Protein AF-A0AA39MR88-F1 (afdb_monomer)

Organism: Armillaria tabescens (NCBI:txid1929756)

Sequence (136 aa):
PFSALSRVRVQRLFIEDPGVIAPCWFSRRSIDTFHVLAQTLRIIVLIILAPIYIYIPHSVYVQISNFASSSWAFELTSTPDAVLTAAPGGGSGVYAPTGFTPQWLLMVEIVDGTIALVKQVRWSEEIRNKGYTALS

Foldseek 3Di:
DCVVVVPPPVVCLQAPDAPAFQPFPDQRGNPRPCRNVRSVVVVVVCVVCVVVVVPDPVVNVVVVCCVVVDDDDPPDPVFDQWDFLDDPDDDDTDTDGPDDQHQKAWDFDADPNRTPDIDIDGDDPVVVVVPTGRDD

Radius of gyration: 26.24 Å; Cα contacts (8 Å, |Δi|>4): 121; chains: 1; bounding box: 56×55×49 Å

Solvent-accessible surface area (backbone atoms only — not comparable to full-atom values): 8631 Å² total; per-residue (Å²): 146,63,76,79,65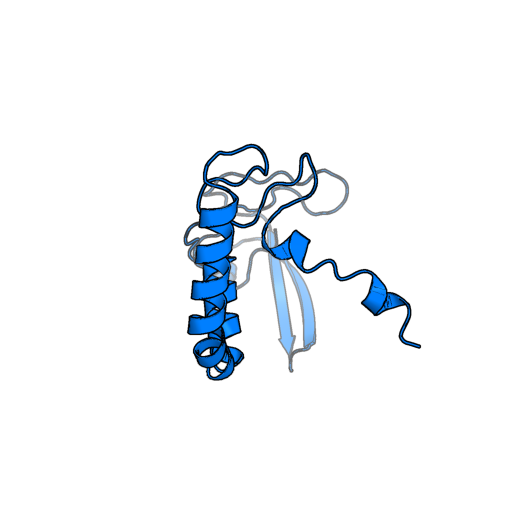,77,72,71,57,72,63,56,70,49,45,56,62,92,92,42,75,48,100,39,97,48,46,36,39,64,85,36,94,50,18,51,58,33,32,49,52,50,51,52,51,49,62,68,46,46,66,58,56,72,72,54,55,66,72,59,50,51,54,52,48,50,62,74,66,52,72,78,75,93,74,57,90,89,58,78,70,64,42,49,74,54,79,94,79,86,68,85,78,48,70,44,73,74,88,74,78,59,72,52,29,36,46,72,42,71,54,95,91,37,82,75,42,81,45,82,39,72,56,44,72,74,51,53,74,71,66,55,56,67,64,94

Nearest PDB structures (foldseek):
  6k2z-assembly1_B  TM=3.924E-01  e=5.227E+00  Homo sapiens
  6k2y-assembly1_B  TM=3.994E-01  e=4.901E+00  Homo sapiens

pLDDT: mean 71.07, std 16.48, range [38.72, 94.31]

Secondary structure (DSSP, 8-state):
--TTGGG--GGGGT-PPTTPBPS-SS--BTTSTTHHHHHHHHHHHHHHHHHHHHTS-HHHHHHHHHHHH--S----TT--S-EESS-SSSS---EEPTT---SEEEEEEEETTEEEEEEEEE--HHHHTTTPPPP-

Mean predicted aligned error: 19.0 Å

Structure (mmCIF, N/CA/C/O backbone):
data_AF-A0AA39MR88-F1
#
_entry.id   AF-A0AA39MR88-F1
#
loop_
_atom_site.group_PDB
_atom_site.id
_atom_site.type_symbol
_atom_site.label_atom_id
_atom_site.label_alt_id
_atom_site.label_comp_id
_atom_site.label_asym_id
_atom_site.label_entity_id
_atom_site.label_seq_id
_atom_site.pdbx_PDB_ins_code
_atom_site.Cartn_x
_atom_site.Cartn_y
_atom_site.Cartn_z
_atom_site.occupancy
_atom_site.B_iso_or_equiv
_atom_site.auth_seq_id
_atom_site.auth_comp_id
_atom_site.auth_asym_id
_atom_site.auth_atom_id
_atom_site.pdbx_PDB_model_num
ATOM 1 N N . PRO A 1 1 ? -3.457 -29.821 -12.786 1.00 45.03 1 PRO A N 1
ATOM 2 C CA . PRO A 1 1 ? -3.777 -28.408 -12.469 1.00 45.03 1 PRO A CA 1
ATOM 3 C C . PRO A 1 1 ? -2.517 -27.581 -12.108 1.00 45.03 1 PRO A C 1
ATOM 5 O O . PRO A 1 1 ? -2.417 -27.045 -11.014 1.00 45.03 1 PRO A O 1
ATOM 8 N N . PHE A 1 2 ? -1.555 -27.474 -13.038 1.00 49.97 2 PHE A N 1
ATOM 9 C CA . PHE A 1 2 ? -0.299 -26.714 -12.854 1.00 49.97 2 PHE A CA 1
ATOM 10 C C . PHE A 1 2 ? -0.037 -25.681 -13.969 1.00 49.97 2 PHE A C 1
ATOM 12 O O . PHE A 1 2 ? 0.989 -25.008 -13.980 1.00 49.97 2 PHE A O 1
ATOM 19 N N . SER A 1 3 ? -0.969 -25.503 -14.907 1.00 49.00 3 SER A N 1
ATOM 20 C CA . SER A 1 3 ? -0.797 -24.626 -16.074 1.00 49.00 3 SER A CA 1
ATOM 21 C C . SER A 1 3 ? -0.774 -23.129 -15.735 1.00 49.00 3 SER A C 1
ATOM 23 O O . SER A 1 3 ? -0.154 -22.358 -16.468 1.00 49.00 3 SER A O 1
ATOM 25 N N . ALA A 1 4 ? -1.361 -22.711 -14.608 1.00 49.66 4 ALA A N 1
ATOM 26 C CA . ALA A 1 4 ? -1.365 -21.312 -14.168 1.00 49.66 4 ALA A CA 1
ATOM 27 C C . ALA A 1 4 ? 0.004 -20.821 -13.649 1.00 49.66 4 ALA A C 1
ATOM 29 O O . ALA A 1 4 ? 0.316 -19.640 -13.776 1.00 49.66 4 ALA A O 1
ATOM 30 N N . LEU A 1 5 ? 0.853 -21.716 -13.128 1.00 51.62 5 LEU A N 1
ATOM 31 C CA . LEU A 1 5 ? 2.171 -21.356 -12.582 1.00 51.62 5 LEU A CA 1
ATOM 32 C C . LEU A 1 5 ? 3.266 -21.244 -13.657 1.00 51.62 5 LEU A C 1
ATOM 34 O O . LEU A 1 5 ? 4.299 -20.626 -13.417 1.00 51.62 5 LEU A O 1
ATOM 38 N N . SER A 1 6 ? 3.026 -21.760 -14.869 1.00 51.59 6 SER A N 1
ATOM 39 C CA . SER A 1 6 ? 3.979 -21.684 -15.995 1.00 51.59 6 SER A CA 1
ATOM 40 C C . SER A 1 6 ? 4.268 -20.255 -16.480 1.00 51.59 6 SER A C 1
ATOM 42 O O . SER A 1 6 ? 5.191 -20.031 -17.260 1.00 51.59 6 SER A O 1
ATOM 44 N N . ARG A 1 7 ? 3.484 -19.271 -16.020 1.00 56.22 7 ARG A N 1
ATOM 45 C CA . ARG A 1 7 ? 3.576 -17.867 -16.436 1.00 56.22 7 ARG A CA 1
ATOM 46 C C . ARG A 1 7 ? 4.260 -16.964 -15.402 1.00 56.22 7 ARG A C 1
ATOM 48 O O . ARG A 1 7 ? 4.268 -15.746 -15.572 1.00 56.22 7 ARG A O 1
ATOM 55 N N . VAL A 1 8 ? 4.860 -17.535 -14.355 1.00 58.62 8 VAL A N 1
ATOM 56 C CA . VAL A 1 8 ? 5.681 -16.776 -13.402 1.00 58.62 8 VAL A CA 1
ATOM 57 C C . VAL A 1 8 ? 7.059 -16.546 -14.022 1.00 58.62 8 VAL A C 1
ATOM 59 O O . VAL A 1 8 ? 7.993 -17.325 -13.852 1.00 58.62 8 VAL A O 1
ATOM 62 N N . ARG A 1 9 ? 7.190 -15.468 -14.800 1.00 73.00 9 ARG A N 1
ATOM 63 C CA . ARG A 1 9 ? 8.496 -15.010 -15.282 1.00 73.00 9 ARG A CA 1
ATOM 64 C C . ARG A 1 9 ? 9.221 -14.345 -14.121 1.00 73.00 9 ARG A C 1
ATOM 66 O O . ARG A 1 9 ? 8.914 -13.203 -13.802 1.00 73.00 9 ARG A O 1
ATOM 73 N N . VAL A 1 10 ? 10.201 -15.032 -13.530 1.00 76.56 10 VAL A N 1
ATOM 74 C CA . VAL A 1 10 ? 11.067 -14.490 -12.459 1.00 76.56 10 VAL A CA 1
ATOM 75 C C . VAL A 1 10 ? 11.687 -13.146 -12.861 1.00 76.56 10 VAL A C 1
ATOM 77 O O . VAL A 1 10 ? 11.879 -12.273 -12.027 1.00 76.56 10 VAL A O 1
ATOM 80 N N . GLN A 1 11 ? 11.893 -12.921 -14.160 1.00 79.94 11 GLN A N 1
ATOM 81 C CA . GLN A 1 11 ? 12.318 -11.638 -14.720 1.00 79.94 11 GLN A CA 1
ATOM 82 C C . GLN A 1 11 ? 11.447 -10.444 -14.281 1.00 79.94 11 GLN A C 1
ATOM 84 O O . GLN A 1 11 ? 11.977 -9.352 -14.092 1.00 79.94 11 GLN A O 1
ATOM 89 N N . ARG A 1 12 ? 10.141 -10.647 -14.054 1.00 81.12 12 ARG A N 1
ATOM 90 C CA . ARG A 1 12 ? 9.212 -9.597 -13.603 1.00 81.12 12 ARG A CA 1
ATOM 91 C C . ARG A 1 12 ? 9.468 -9.104 -12.182 1.00 81.12 12 ARG A C 1
ATOM 93 O O . ARG A 1 12 ? 8.966 -8.054 -11.818 1.00 81.12 12 ARG A O 1
ATOM 100 N N . LEU A 1 13 ? 10.261 -9.823 -11.384 1.00 81.88 13 LEU A N 1
ATOM 101 C CA . LEU A 1 13 ? 10.719 -9.312 -10.088 1.00 81.88 13 LEU A CA 1
ATOM 102 C C . LEU A 1 13 ? 11.689 -8.134 -10.244 1.00 81.88 13 LEU A C 1
ATOM 104 O O . LEU A 1 13 ? 11.770 -7.293 -9.355 1.00 81.88 13 LEU A O 1
ATOM 108 N N . PHE A 1 14 ? 12.421 -8.079 -11.358 1.00 85.75 14 PHE A N 1
ATOM 109 C CA . PHE A 1 14 ? 13.483 -7.097 -11.579 1.00 85.75 14 PHE A CA 1
ATOM 110 C C . PHE A 1 14 ? 13.148 -6.072 -12.662 1.00 85.75 14 PHE A C 1
ATOM 112 O O . PHE A 1 14 ? 13.715 -4.982 -12.655 1.00 85.75 14 PHE A O 1
ATOM 119 N N . ILE A 1 15 ? 12.272 -6.427 -13.605 1.00 85.44 15 ILE A N 1
ATOM 120 C CA . ILE A 1 15 ? 11.932 -5.599 -14.761 1.00 85.44 15 ILE A CA 1
ATOM 121 C C . ILE A 1 15 ? 10.417 -5.592 -14.932 1.00 85.44 15 ILE A C 1
ATOM 123 O O . ILE A 1 15 ? 9.815 -6.624 -15.236 1.00 85.44 15 ILE A O 1
ATOM 127 N N . GLU A 1 16 ? 9.821 -4.417 -14.763 1.00 84.88 16 GLU A N 1
ATOM 128 C CA . GLU A 1 16 ? 8.395 -4.210 -15.005 1.00 84.88 16 GLU A CA 1
ATOM 129 C C . GLU A 1 16 ? 8.070 -4.136 -16.505 1.00 84.88 16 GLU A C 1
ATOM 131 O O . GLU A 1 16 ? 8.908 -3.749 -17.329 1.00 84.88 16 GLU A O 1
ATOM 136 N N . ASP A 1 17 ? 6.824 -4.464 -16.863 1.00 84.75 17 ASP A N 1
ATOM 137 C CA . ASP A 1 17 ? 6.330 -4.269 -18.228 1.00 84.75 17 ASP A CA 1
ATOM 138 C C . ASP A 1 17 ? 6.365 -2.759 -18.603 1.00 84.75 17 ASP A C 1
ATOM 140 O O . ASP A 1 17 ? 6.251 -1.886 -17.732 1.00 84.75 17 ASP A O 1
ATOM 144 N N . PRO A 1 18 ? 6.521 -2.400 -19.891 1.00 80.50 18 PRO A N 1
ATOM 145 C CA . PRO A 1 18 ? 6.580 -1.001 -20.317 1.00 80.50 18 PRO A CA 1
ATOM 146 C C . PRO A 1 18 ? 5.351 -0.195 -19.867 1.00 80.50 18 PRO A C 1
ATOM 148 O O . PRO A 1 18 ? 4.214 -0.590 -20.116 1.00 80.50 18 PRO A O 1
ATOM 151 N N . GLY A 1 19 ? 5.580 0.952 -19.222 1.00 80.31 19 GLY A N 1
ATOM 152 C CA . GLY A 1 19 ? 4.518 1.833 -18.716 1.00 80.31 19 GLY A CA 1
ATOM 153 C C . GLY A 1 19 ? 4.017 1.506 -17.304 1.00 80.31 19 GLY A C 1
ATOM 154 O O . GLY A 1 19 ? 3.263 2.296 -16.738 1.00 80.31 19 GLY A O 1
ATOM 155 N N . VAL A 1 20 ? 4.465 0.401 -16.701 1.00 82.44 20 VAL A N 1
ATOM 156 C CA . VAL A 1 20 ? 4.152 0.054 -15.309 1.00 82.44 20 VAL A CA 1
ATOM 157 C C . VAL A 1 20 ? 5.119 0.761 -14.354 1.00 82.44 20 VAL A C 1
ATOM 159 O O . VAL A 1 20 ? 6.323 0.849 -14.601 1.00 82.44 20 VAL A O 1
ATOM 162 N N . ILE A 1 21 ? 4.578 1.288 -13.253 1.00 84.88 21 ILE A N 1
ATOM 163 C CA . ILE A 1 21 ? 5.350 1.935 -12.187 1.00 84.88 21 ILE A CA 1
ATOM 164 C C . ILE A 1 21 ? 5.652 0.892 -11.110 1.00 84.88 21 ILE A C 1
ATOM 166 O O . ILE A 1 21 ? 4.735 0.359 -10.487 1.00 84.88 21 ILE A O 1
ATOM 170 N N . ALA A 1 22 ? 6.935 0.634 -10.862 1.00 82.69 22 ALA A N 1
ATOM 171 C CA . ALA A 1 22 ? 7.371 -0.285 -9.822 1.00 82.69 22 ALA A CA 1
ATOM 172 C C . ALA A 1 22 ? 7.087 0.255 -8.408 1.00 82.69 22 ALA A C 1
ATOM 174 O O . ALA A 1 22 ? 7.256 1.457 -8.161 1.00 82.69 22 ALA A O 1
ATOM 175 N N . PRO A 1 23 ? 6.810 -0.630 -7.431 1.00 83.56 23 PRO A N 1
ATOM 176 C CA . PRO A 1 23 ? 6.716 -0.295 -6.006 1.00 83.56 23 PRO A CA 1
ATOM 177 C C . PRO A 1 23 ? 8.089 -0.040 -5.343 1.00 83.56 23 PRO A C 1
ATOM 179 O O . PRO A 1 23 ? 8.334 -0.461 -4.214 1.00 83.56 23 PRO A O 1
ATOM 182 N N . CYS A 1 24 ? 9.018 0.611 -6.042 1.00 85.31 24 CYS A N 1
ATOM 183 C CA . CYS A 1 24 ? 10.349 0.931 -5.529 1.00 85.31 24 CYS A CA 1
ATOM 184 C C . CYS A 1 24 ? 10.385 2.295 -4.839 1.00 85.31 24 CYS A C 1
ATOM 186 O O . CYS A 1 24 ? 9.655 3.223 -5.201 1.00 85.31 24 CYS A O 1
ATOM 188 N N . TRP A 1 25 ? 11.315 2.462 -3.898 1.00 86.62 25 TRP A N 1
ATOM 189 C CA . TRP A 1 25 ? 11.562 3.765 -3.274 1.00 86.62 25 TRP A CA 1
ATOM 190 C C . TRP A 1 25 ? 12.053 4.809 -4.286 1.00 86.62 25 TRP A C 1
ATOM 192 O O . TRP A 1 25 ? 11.611 5.954 -4.235 1.00 86.62 25 TRP A O 1
ATOM 202 N N . PHE A 1 26 ? 12.882 4.400 -5.249 1.00 90.38 26 PHE A N 1
ATOM 203 C CA . PHE A 1 26 ? 13.431 5.242 -6.316 1.00 90.38 26 PHE A CA 1
ATOM 204 C C . PHE A 1 26 ? 13.495 4.474 -7.649 1.00 90.38 26 PHE A C 1
ATOM 206 O O . PHE A 1 26 ? 13.277 3.265 -7.668 1.00 90.38 26 PHE A O 1
ATOM 213 N N . SER A 1 27 ? 13.775 5.169 -8.761 1.00 88.50 27 SER A N 1
ATOM 214 C CA . SER A 1 27 ? 13.924 4.570 -10.104 1.00 88.50 27 SER A CA 1
ATOM 215 C C . SER A 1 27 ? 12.738 3.682 -10.518 1.00 88.50 27 SER A C 1
ATOM 217 O O . SER A 1 27 ? 12.892 2.508 -10.862 1.00 88.50 27 SER A O 1
ATOM 219 N N . ARG A 1 28 ? 11.518 4.221 -10.396 1.00 87.62 28 ARG A N 1
ATOM 220 C CA . ARG A 1 28 ? 10.272 3.441 -10.451 1.00 87.62 28 ARG A CA 1
ATOM 221 C C . ARG A 1 28 ? 9.869 3.001 -11.855 1.00 87.62 28 ARG A C 1
ATOM 223 O O . ARG A 1 28 ? 9.058 2.089 -11.970 1.00 87.62 28 ARG A O 1
ATOM 230 N N . ARG A 1 29 ? 10.370 3.628 -12.917 1.00 87.25 29 ARG A N 1
ATOM 231 C CA . ARG A 1 29 ? 10.028 3.236 -14.291 1.00 87.25 29 ARG A CA 1
ATOM 232 C C . ARG A 1 29 ? 11.076 2.270 -14.823 1.00 87.25 29 ARG A C 1
ATOM 234 O O . ARG A 1 29 ? 12.255 2.418 -14.522 1.00 87.25 29 ARG A O 1
ATOM 241 N N . SER A 1 30 ? 10.661 1.322 -15.661 1.00 84.31 30 SER A N 1
ATOM 242 C CA . SER A 1 30 ? 11.569 0.340 -16.276 1.00 84.31 30 SER A CA 1
ATOM 243 C C . SER A 1 30 ? 12.639 0.962 -17.182 1.00 84.31 30 SER A C 1
ATOM 245 O O . SER A 1 30 ? 13.671 0.345 -17.424 1.00 84.31 30 SER A O 1
ATOM 247 N N . ILE A 1 31 ? 12.410 2.193 -17.648 1.00 88.00 31 ILE A N 1
ATOM 248 C CA . ILE A 1 31 ? 13.360 2.987 -18.440 1.00 88.00 31 ILE A CA 1
ATOM 249 C C . ILE A 1 31 ? 14.420 3.710 -17.595 1.00 88.00 31 ILE A C 1
ATOM 251 O O . ILE A 1 31 ? 15.383 4.231 -18.152 1.00 88.00 31 ILE A O 1
ATOM 255 N N . ASP A 1 32 ? 14.245 3.786 -16.275 1.00 87.00 32 ASP A N 1
ATOM 256 C CA . ASP A 1 32 ? 15.152 4.531 -15.407 1.00 87.00 32 ASP A CA 1
ATOM 257 C C . ASP A 1 32 ? 16.459 3.740 -15.198 1.00 87.00 32 ASP A C 1
ATOM 259 O O . ASP A 1 32 ? 16.439 2.536 -14.932 1.00 87.00 32 ASP A O 1
ATOM 263 N N . THR A 1 33 ? 17.612 4.416 -15.246 1.00 91.44 33 THR A N 1
ATOM 264 C CA . THR A 1 33 ? 18.946 3.779 -15.233 1.00 91.44 33 THR A CA 1
ATOM 265 C C . THR A 1 33 ? 19.189 2.857 -14.033 1.00 91.44 33 THR A C 1
ATOM 267 O O . THR A 1 33 ? 19.869 1.841 -14.153 1.00 91.44 33 THR A O 1
ATOM 270 N N . PHE A 1 34 ? 18.627 3.184 -12.868 1.00 92.44 34 PHE A N 1
ATOM 271 C CA . PHE A 1 34 ? 18.841 2.437 -11.625 1.00 92.44 34 PHE A CA 1
ATOM 272 C C . PHE A 1 34 ? 17.689 1.483 -11.283 1.00 92.44 34 PHE A C 1
ATOM 274 O O . PHE A 1 34 ? 17.604 1.018 -10.147 1.00 92.44 34 PHE A O 1
ATOM 281 N N . HIS A 1 35 ? 16.802 1.171 -12.235 1.00 90.75 35 HIS A N 1
ATOM 282 C CA . HIS A 1 35 ? 15.569 0.430 -11.957 1.00 90.75 35 HIS A CA 1
ATOM 283 C C . HIS A 1 35 ? 15.847 -0.957 -11.374 1.00 90.75 35 HIS A C 1
ATOM 285 O O . HIS A 1 35 ? 15.318 -1.326 -10.324 1.00 90.75 35 HIS A O 1
ATOM 291 N N . VAL A 1 36 ? 16.756 -1.694 -12.015 1.00 90.00 36 VAL A N 1
ATOM 292 C CA . VAL A 1 36 ? 17.154 -3.041 -11.587 1.00 90.00 36 VAL A CA 1
ATOM 293 C C . VAL A 1 36 ? 17.811 -3.006 -10.206 1.00 90.00 36 VAL A C 1
ATOM 295 O O . VAL A 1 36 ? 17.543 -3.868 -9.369 1.00 90.00 36 VAL A O 1
ATOM 298 N N . LEU A 1 37 ? 18.631 -1.986 -9.931 1.00 92.19 37 LEU A N 1
ATOM 299 C CA . LEU A 1 37 ? 19.273 -1.810 -8.628 1.00 92.19 37 LEU A CA 1
ATOM 300 C C . LEU A 1 37 ? 18.233 -1.522 -7.536 1.00 92.19 37 LEU A C 1
ATOM 302 O O . LEU A 1 37 ? 18.276 -2.142 -6.474 1.00 92.19 37 LEU A O 1
ATOM 306 N N . ALA A 1 38 ? 17.260 -0.649 -7.807 1.00 91.69 38 ALA A N 1
ATOM 307 C CA . ALA A 1 38 ? 16.183 -0.331 -6.874 1.00 91.69 38 ALA A CA 1
ATOM 308 C C . ALA A 1 38 ? 15.320 -1.560 -6.539 1.00 91.69 38 ALA A C 1
ATOM 310 O O . ALA A 1 38 ? 15.035 -1.809 -5.366 1.00 91.69 38 ALA A O 1
ATOM 311 N N . GLN A 1 39 ? 14.957 -2.365 -7.544 1.00 91.94 39 GLN A N 1
ATOM 312 C CA . GLN A 1 39 ? 14.210 -3.610 -7.326 1.00 91.94 39 GLN A CA 1
ATOM 313 C C . GLN A 1 39 ? 15.033 -4.652 -6.566 1.00 91.94 39 GLN A C 1
ATOM 315 O O . GLN A 1 39 ? 14.515 -5.313 -5.668 1.00 91.94 39 GLN A O 1
ATOM 320 N N . THR A 1 40 ? 16.330 -4.762 -6.861 1.00 92.19 40 THR A N 1
ATOM 321 C CA . THR A 1 40 ? 17.229 -5.678 -6.146 1.00 92.19 40 THR A CA 1
ATOM 322 C C . THR A 1 40 ? 17.297 -5.324 -4.660 1.00 92.19 40 THR A C 1
ATOM 324 O O . THR A 1 40 ? 17.104 -6.195 -3.813 1.00 92.19 40 THR A O 1
ATOM 327 N N . LEU A 1 41 ? 17.487 -4.043 -4.326 1.00 94.19 41 LEU A N 1
ATOM 328 C CA . LEU A 1 41 ? 17.478 -3.578 -2.936 1.00 94.19 41 LEU A CA 1
ATOM 329 C C . LEU A 1 41 ? 16.138 -3.847 -2.251 1.00 94.19 41 LEU A C 1
ATOM 331 O O . LEU A 1 41 ? 16.115 -4.327 -1.120 1.00 94.19 41 LEU A O 1
ATOM 335 N N . ARG A 1 42 ? 15.019 -3.591 -2.938 1.00 92.69 42 ARG A N 1
ATOM 336 C CA . ARG A 1 42 ? 13.679 -3.882 -2.417 1.00 92.69 42 ARG A CA 1
ATOM 337 C C . ARG A 1 42 ? 13.521 -5.362 -2.069 1.00 92.69 42 ARG A C 1
ATOM 339 O O . ARG A 1 42 ? 13.047 -5.673 -0.981 1.00 92.69 42 ARG A O 1
ATOM 346 N N . ILE A 1 43 ? 13.929 -6.266 -2.960 1.00 91.81 43 ILE A N 1
ATOM 347 C CA . ILE A 1 43 ? 13.845 -7.715 -2.729 1.00 91.81 43 ILE A CA 1
ATOM 348 C C . ILE A 1 43 ? 14.710 -8.120 -1.532 1.00 91.81 43 ILE A C 1
ATOM 350 O O . ILE A 1 43 ? 14.231 -8.847 -0.667 1.00 91.81 43 ILE A O 1
ATOM 354 N N . ILE A 1 44 ? 15.944 -7.615 -1.439 1.00 94.31 44 ILE A N 1
ATOM 355 C CA . IL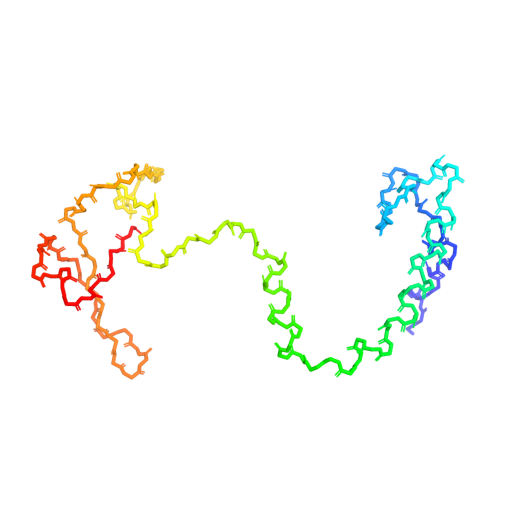E A 1 44 ? 16.841 -7.899 -0.310 1.00 94.31 44 ILE A CA 1
ATOM 356 C C . ILE A 1 44 ? 16.202 -7.465 1.013 1.00 94.31 44 ILE A C 1
ATOM 358 O O . ILE A 1 44 ? 16.141 -8.254 1.954 1.00 94.31 44 ILE A O 1
ATOM 362 N N . VAL A 1 45 ? 15.672 -6.241 1.079 1.00 93.31 45 VAL A N 1
ATOM 363 C CA . VAL A 1 45 ? 15.010 -5.732 2.287 1.00 93.31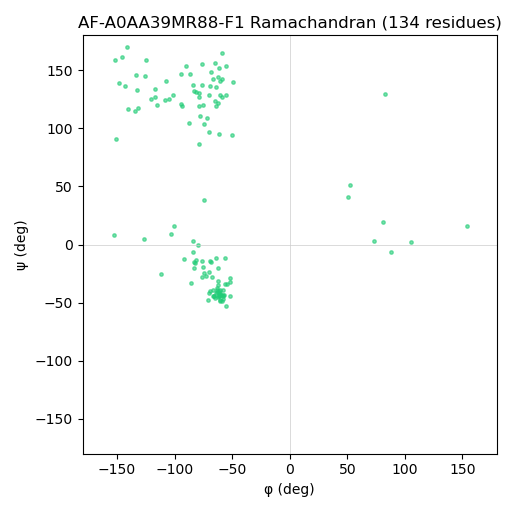 45 VAL A CA 1
ATOM 364 C C . VAL A 1 45 ? 13.790 -6.582 2.648 1.00 93.31 45 VAL A C 1
ATOM 366 O O . VAL A 1 45 ? 13.622 -6.929 3.813 1.00 93.31 45 VAL A O 1
ATOM 369 N N . LEU A 1 46 ? 12.966 -6.972 1.669 1.00 91.50 46 LEU A N 1
ATOM 370 C CA . LEU A 1 46 ? 11.809 -7.836 1.914 1.00 91.50 46 LEU A CA 1
ATOM 371 C C . LEU A 1 46 ? 12.217 -9.217 2.435 1.00 91.50 46 LEU A C 1
ATOM 373 O O . LEU A 1 46 ? 11.580 -9.711 3.356 1.00 91.50 46 LEU A O 1
ATOM 377 N N . ILE A 1 47 ? 13.280 -9.823 1.901 1.00 93.31 47 ILE A N 1
ATOM 378 C CA . ILE A 1 47 ? 13.781 -11.122 2.374 1.00 93.31 47 ILE A CA 1
ATOM 379 C C . ILE A 1 47 ? 14.281 -11.020 3.818 1.00 93.31 47 ILE A C 1
ATOM 381 O O . ILE A 1 47 ? 13.995 -11.903 4.622 1.00 93.31 47 ILE A O 1
ATOM 385 N N . ILE A 1 48 ? 14.993 -9.944 4.165 1.00 93.69 48 ILE A N 1
ATOM 386 C CA . ILE A 1 48 ? 15.513 -9.730 5.523 1.00 93.69 48 ILE A CA 1
ATOM 387 C C . ILE A 1 48 ? 14.378 -9.453 6.519 1.00 93.69 48 ILE A C 1
ATOM 389 O O . ILE A 1 48 ? 14.409 -9.951 7.642 1.00 93.69 48 ILE A O 1
ATOM 393 N N . LEU A 1 49 ? 13.369 -8.672 6.122 1.00 90.88 49 LEU A N 1
ATOM 394 C CA . LEU A 1 49 ? 12.251 -8.301 6.995 1.00 90.88 49 LEU A CA 1
ATOM 395 C C . LEU A 1 49 ? 11.140 -9.358 7.052 1.00 90.88 49 LEU A C 1
ATOM 397 O O . LEU A 1 49 ? 10.365 -9.358 8.006 1.00 90.88 49 LEU A O 1
ATOM 401 N N . ALA A 1 50 ? 11.049 -10.269 6.079 1.00 90.12 50 ALA A N 1
ATOM 402 C CA . ALA A 1 50 ? 10.003 -11.291 6.035 1.00 90.12 50 ALA A CA 1
ATOM 403 C C . ALA A 1 50 ? 9.974 -12.197 7.283 1.00 90.12 50 ALA A C 1
ATOM 405 O O . ALA A 1 50 ? 8.886 -12.388 7.828 1.00 90.12 50 ALA A O 1
ATOM 406 N N . PRO A 1 51 ? 11.109 -12.705 7.807 1.00 89.62 51 PRO A N 1
ATOM 407 C CA . PRO A 1 51 ? 11.118 -13.448 9.064 1.00 89.62 51 PRO A CA 1
ATOM 408 C C . PRO A 1 51 ? 10.563 -12.630 10.227 1.00 89.62 51 PRO A C 1
ATOM 410 O O . PRO A 1 51 ? 9.749 -13.135 10.988 1.00 89.62 51 PRO A O 1
ATOM 413 N N . ILE A 1 52 ? 10.945 -11.353 10.333 1.00 87.38 52 ILE A N 1
ATOM 414 C CA . ILE A 1 52 ? 10.453 -10.456 11.388 1.00 87.38 52 ILE A CA 1
ATOM 415 C C . ILE A 1 52 ? 8.937 -10.298 11.271 1.00 87.38 52 ILE A C 1
ATOM 417 O O . ILE A 1 52 ? 8.239 -10.414 12.272 1.00 87.38 52 ILE A O 1
ATOM 421 N N . TYR A 1 53 ? 8.423 -10.109 10.052 1.00 81.75 53 TYR A N 1
ATOM 422 C CA . TYR A 1 53 ? 6.991 -9.982 9.788 1.00 81.75 53 TYR A CA 1
ATOM 423 C C . TYR A 1 53 ? 6.185 -11.200 10.266 1.00 81.75 53 TYR A C 1
ATOM 425 O O . TYR A 1 53 ? 5.116 -11.022 10.841 1.00 81.75 53 TYR A O 1
ATOM 433 N N . ILE A 1 54 ? 6.709 -12.421 10.102 1.00 86.81 54 ILE A N 1
ATOM 434 C CA . ILE A 1 54 ? 6.043 -13.658 10.555 1.00 86.81 54 ILE A CA 1
ATOM 435 C C . ILE A 1 54 ? 5.847 -13.677 12.080 1.00 86.81 54 ILE A C 1
ATOM 437 O O . ILE A 1 54 ? 4.867 -14.239 12.565 1.00 86.81 54 ILE A O 1
ATOM 441 N N . TYR A 1 55 ? 6.748 -13.050 12.839 1.00 88.44 55 TYR A N 1
ATOM 442 C CA . TYR A 1 55 ? 6.661 -12.999 14.299 1.00 88.44 55 TYR A CA 1
ATOM 443 C C . TYR A 1 55 ? 5.762 -11.878 14.831 1.00 88.44 55 TYR A C 1
ATOM 445 O O . TYR A 1 55 ? 5.522 -11.830 16.037 1.00 88.44 55 TYR A O 1
ATOM 453 N N . ILE A 1 56 ? 5.254 -10.982 13.978 1.00 83.75 56 ILE A N 1
ATOM 454 C CA . ILE A 1 56 ? 4.372 -9.894 14.411 1.00 83.75 56 ILE A CA 1
ATOM 455 C C . ILE A 1 56 ? 2.957 -10.453 14.620 1.00 83.75 56 ILE A C 1
ATOM 457 O O . ILE A 1 56 ? 2.333 -10.916 13.662 1.00 83.75 56 ILE A O 1
ATOM 461 N N . PRO A 1 57 ? 2.393 -10.385 15.843 1.00 88.44 57 PRO A N 1
ATOM 462 C CA . PRO A 1 57 ? 1.017 -10.797 16.080 1.00 88.44 57 PRO A CA 1
ATOM 463 C C . PRO A 1 57 ? 0.044 -9.967 15.239 1.00 88.44 57 PRO A C 1
ATOM 465 O O . PRO A 1 57 ? 0.181 -8.747 15.127 1.00 88.44 57 PRO A O 1
ATOM 468 N N . HIS A 1 58 ? -0.991 -10.613 14.700 1.00 84.12 58 HIS A N 1
ATOM 469 C CA . HIS A 1 58 ? -1.972 -9.965 13.824 1.00 84.12 58 HIS A CA 1
ATOM 470 C C . HIS A 1 58 ? -2.618 -8.714 14.455 1.00 84.12 58 HIS A C 1
ATOM 472 O O . HIS A 1 58 ? -2.874 -7.733 13.764 1.00 84.12 58 HIS A O 1
ATOM 478 N N . SER A 1 59 ? -2.832 -8.703 15.774 1.00 83.94 59 SER A N 1
ATOM 479 C CA . SER A 1 59 ? -3.359 -7.540 16.504 1.00 83.94 59 SER A CA 1
ATOM 480 C C . SER A 1 59 ? -2.464 -6.300 16.395 1.00 83.94 59 SER A C 1
ATOM 482 O O . SER A 1 59 ? -2.969 -5.192 16.223 1.00 83.94 59 SER A O 1
ATOM 484 N N . VAL A 1 60 ? -1.142 -6.485 16.436 1.00 83.81 60 VAL A N 1
ATOM 485 C CA . VAL A 1 60 ? -0.152 -5.410 16.282 1.00 83.81 60 VAL A CA 1
ATOM 486 C C . VAL A 1 60 ? -0.146 -4.908 14.838 1.00 83.81 60 VAL A C 1
ATOM 488 O O . VAL A 1 60 ? -0.141 -3.701 14.602 1.00 83.81 60 VAL A O 1
ATOM 491 N N . TYR A 1 61 ? -0.234 -5.817 13.862 1.00 81.56 61 TYR A N 1
ATOM 492 C CA . TYR A 1 61 ? -0.352 -5.449 12.449 1.00 81.56 61 TYR A CA 1
ATOM 493 C C . TYR A 1 61 ? -1.606 -4.608 12.166 1.00 81.56 61 TYR A C 1
ATOM 495 O O . TYR A 1 61 ? -1.516 -3.596 11.473 1.00 81.56 61 TYR A O 1
ATOM 503 N N . VAL A 1 62 ? -2.764 -4.976 12.726 1.00 82.31 62 VAL A N 1
ATOM 504 C CA . VAL A 1 62 ? -4.015 -4.211 12.568 1.00 82.31 62 VAL A CA 1
ATOM 505 C C . VAL A 1 62 ? -3.871 -2.796 13.132 1.00 82.31 62 VAL A C 1
ATOM 507 O O . VAL A 1 62 ? -4.278 -1.840 12.485 1.00 82.31 62 VAL A O 1
ATOM 510 N N . GLN A 1 63 ? -3.234 -2.626 14.292 1.00 82.81 63 GLN A N 1
ATOM 511 C CA . GLN A 1 63 ? -3.012 -1.293 14.864 1.00 82.81 63 GLN A CA 1
ATOM 512 C C . GLN A 1 63 ? -2.089 -0.429 13.997 1.00 82.81 63 GLN A C 1
ATOM 514 O O . GLN A 1 63 ? -2.406 0.727 13.729 1.00 82.81 63 GLN A O 1
ATOM 519 N N . ILE A 1 64 ? -0.972 -0.993 13.527 1.00 80.75 64 ILE A N 1
ATOM 520 C CA . ILE A 1 64 ? -0.005 -0.274 12.684 1.00 80.75 64 ILE A CA 1
ATOM 521 C C . ILE A 1 64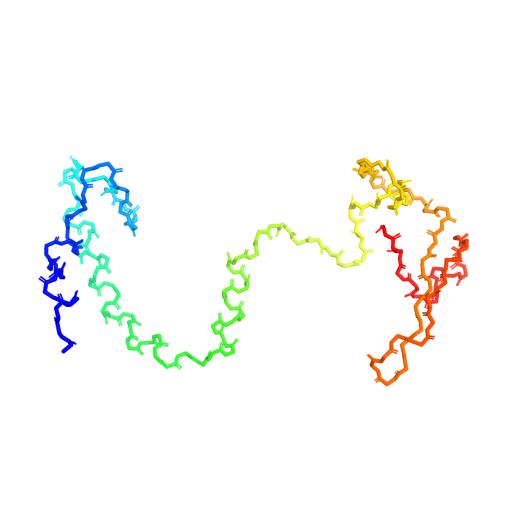 ? -0.616 0.070 11.325 1.00 80.75 64 ILE A C 1
ATOM 523 O O . ILE A 1 64 ? -0.443 1.184 10.840 1.00 80.75 64 ILE A O 1
ATOM 527 N N . SER A 1 65 ? -1.326 -0.873 10.703 1.00 77.12 65 SER A N 1
ATOM 528 C CA . SER A 1 65 ? -1.977 -0.648 9.410 1.00 77.12 65 SER A CA 1
ATOM 529 C C . SER A 1 65 ? -3.091 0.382 9.523 1.00 77.12 65 SER A C 1
ATOM 531 O O . SER A 1 65 ? -3.105 1.303 8.717 1.00 77.12 65 SER A O 1
ATOM 533 N N . ASN A 1 66 ? -3.936 0.310 10.556 1.00 76.38 66 ASN A N 1
ATOM 534 C CA . ASN A 1 66 ? -4.921 1.349 10.842 1.00 76.38 66 ASN A CA 1
ATOM 535 C C . ASN A 1 66 ? -4.229 2.707 10.982 1.00 76.38 66 ASN A C 1
ATOM 537 O O . ASN A 1 66 ? -4.553 3.609 10.226 1.00 76.38 66 ASN A O 1
ATOM 541 N N . PHE A 1 67 ? -3.201 2.821 11.827 1.00 75.19 67 PHE A N 1
ATOM 542 C CA . PHE A 1 67 ? -2.444 4.064 12.005 1.00 75.19 67 PHE A CA 1
ATOM 543 C C . PHE A 1 67 ? -1.831 4.604 10.701 1.00 75.19 67 PHE A C 1
ATOM 545 O O . PHE A 1 67 ? -1.902 5.799 10.437 1.00 75.19 67 PHE A O 1
ATOM 552 N N . ALA A 1 68 ? -1.244 3.741 9.869 1.00 74.31 68 ALA A N 1
ATOM 553 C CA . ALA A 1 68 ? -0.616 4.138 8.609 1.00 74.31 68 ALA A CA 1
ATOM 554 C C . ALA A 1 68 ? -1.628 4.443 7.487 1.00 74.31 68 ALA A C 1
ATOM 556 O O . ALA A 1 68 ? -1.325 5.215 6.579 1.00 74.31 68 ALA A O 1
ATOM 557 N N . SER A 1 69 ? -2.804 3.810 7.525 1.00 68.31 69 SER A N 1
ATOM 558 C CA . SER A 1 69 ? -3.896 3.975 6.555 1.00 68.31 69 SER A CA 1
ATOM 559 C C . SER A 1 69 ? -4.903 5.055 6.942 1.00 68.31 69 SER A C 1
ATOM 561 O O . SER A 1 69 ? -5.705 5.462 6.098 1.00 68.31 69 SER A O 1
ATOM 563 N N . SER A 1 70 ? -4.845 5.539 8.186 1.00 57.75 70 SER A N 1
ATOM 564 C CA . SER A 1 70 ? -5.549 6.734 8.618 1.00 57.75 70 SER A CA 1
ATOM 565 C C . SER A 1 70 ? -5.024 7.906 7.796 1.00 57.75 70 SER A C 1
ATOM 567 O O . SER A 1 70 ? -4.009 8.529 8.100 1.00 57.75 70 SER A O 1
ATOM 569 N N . SER A 1 71 ? -5.743 8.207 6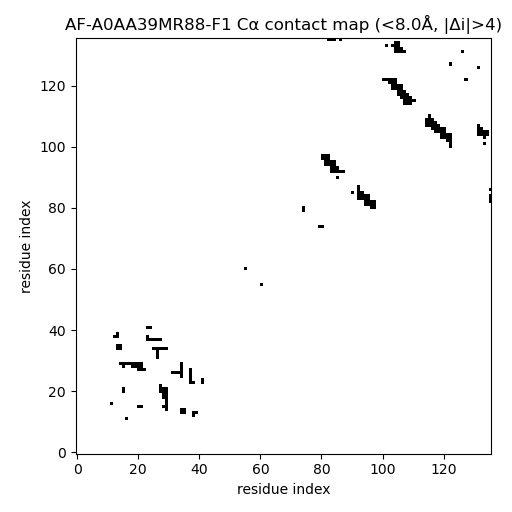.716 1.00 57.41 71 SER A N 1
ATOM 570 C CA . SER A 1 71 ? -5.841 9.586 6.259 1.00 57.41 71 SER A CA 1
ATOM 571 C C . SER A 1 71 ? -6.448 10.405 7.413 1.00 57.41 71 SER A C 1
ATOM 573 O O . SER A 1 71 ? -6.996 9.829 8.342 1.00 57.41 71 SER A O 1
ATOM 575 N N . TRP A 1 72 ? -6.365 11.731 7.363 1.00 47.72 72 TRP A N 1
ATOM 576 C CA . TRP A 1 72 ? -6.932 12.685 8.337 1.00 47.72 72 TRP A CA 1
ATOM 577 C C . TRP A 1 72 ? -6.100 12.962 9.610 1.00 47.72 72 TRP A C 1
ATOM 579 O O . TRP A 1 72 ? -5.620 12.086 10.327 1.00 47.72 72 TRP A O 1
ATOM 589 N N . ALA A 1 73 ? -5.935 14.269 9.848 1.00 44.78 73 ALA A N 1
ATOM 590 C CA . ALA A 1 73 ? -5.455 14.872 11.079 1.00 44.78 73 ALA A CA 1
ATOM 591 C C . ALA A 1 73 ? -6.311 14.412 12.267 1.00 44.78 73 ALA A C 1
ATOM 593 O O . ALA A 1 73 ? -7.480 14.086 12.097 1.00 44.78 73 ALA A O 1
ATOM 594 N N . PHE A 1 74 ? -5.726 14.411 13.465 1.00 47.31 74 PHE A N 1
ATOM 595 C CA . PHE A 1 74 ? -6.429 14.192 14.729 1.00 47.31 74 PHE A CA 1
ATOM 596 C C . PHE A 1 74 ? -7.663 15.110 14.842 1.00 47.31 74 PHE A C 1
ATOM 598 O O . PHE A 1 74 ? -7.560 16.247 15.296 1.00 47.31 74 PHE A O 1
ATOM 605 N N . GLU A 1 75 ? -8.833 14.617 14.446 1.00 40.44 75 GLU A N 1
ATOM 606 C CA . GLU A 1 75 ? -10.117 15.220 14.778 1.00 40.44 75 GLU A CA 1
ATOM 607 C C . GLU A 1 75 ? -10.538 14.622 16.122 1.00 40.44 75 GLU A C 1
ATOM 609 O O . GLU A 1 75 ? -10.870 13.440 16.245 1.00 40.44 75 GLU A O 1
ATOM 614 N N . LEU A 1 76 ? -10.395 15.417 17.182 1.00 43.59 76 LEU A N 1
ATOM 615 C CA . LEU A 1 76 ? -10.814 15.029 18.522 1.00 43.59 76 LEU A CA 1
ATOM 616 C C . LEU A 1 76 ? -12.325 14.760 18.501 1.00 43.59 76 LEU A C 1
ATOM 618 O O . LEU A 1 76 ? -13.108 15.612 18.088 1.00 43.59 76 LEU A O 1
ATOM 622 N N . THR A 1 77 ? -12.743 13.598 19.011 1.00 47.59 77 THR A N 1
ATOM 623 C CA . THR A 1 77 ? -14.151 13.148 19.079 1.00 47.59 77 THR A CA 1
ATOM 624 C C . THR A 1 77 ? -15.070 14.129 19.827 1.00 47.59 77 THR A C 1
ATOM 626 O O . THR A 1 77 ? -16.290 14.008 19.785 1.00 47.59 77 THR A O 1
ATOM 629 N N . SER A 1 78 ? -14.496 15.113 20.518 1.00 47.78 78 SER A N 1
ATOM 630 C CA . SER A 1 78 ? -15.189 16.175 21.240 1.00 47.78 78 SER A CA 1
ATOM 631 C C . SER A 1 78 ? -15.767 17.288 20.353 1.00 47.78 78 SER A C 1
ATOM 633 O O . SER A 1 78 ? -16.600 18.043 20.852 1.00 47.78 78 SER A O 1
ATOM 635 N N . THR A 1 79 ? -15.385 17.403 19.076 1.00 46.09 79 THR A N 1
ATOM 636 C CA . THR A 1 79 ? -15.916 18.430 18.157 1.00 46.09 79 THR A CA 1
ATOM 637 C C . THR A 1 79 ? -15.904 17.935 16.706 1.00 46.09 79 THR A C 1
ATOM 639 O O . THR A 1 79 ? -14.892 18.127 16.034 1.00 46.09 79 THR A O 1
ATOM 642 N N . PRO A 1 80 ? -16.983 17.307 16.200 1.00 45.97 80 PRO A N 1
ATOM 643 C CA . PRO A 1 80 ? -17.076 17.007 14.774 1.00 45.97 80 PRO A CA 1
ATOM 644 C C . PRO A 1 80 ? -17.136 18.322 13.982 1.00 45.97 80 PRO A C 1
ATOM 646 O O . PRO A 1 80 ? -18.009 19.158 14.226 1.00 45.97 80 PRO A O 1
ATOM 649 N N . ASP A 1 81 ? -16.207 18.513 13.050 1.00 45.59 81 ASP A N 1
ATOM 650 C CA . ASP A 1 81 ? -16.023 19.735 12.254 1.00 45.59 81 ASP A CA 1
ATOM 651 C C . ASP A 1 81 ? -17.023 19.827 11.083 1.00 45.59 81 ASP A C 1
ATOM 653 O O . ASP A 1 81 ? -17.054 20.801 10.331 1.00 45.59 81 ASP A O 1
ATOM 657 N N . ALA A 1 82 ? -17.892 18.822 10.933 1.00 49.75 82 ALA A N 1
ATOM 658 C CA . ALA A 1 82 ? -18.911 18.776 9.897 1.00 49.75 82 ALA A CA 1
ATOM 659 C C . ALA A 1 82 ? -20.236 18.208 10.430 1.00 49.75 82 ALA A C 1
ATOM 661 O O . ALA A 1 82 ? -20.334 17.043 10.813 1.00 49.75 82 ALA A O 1
ATOM 662 N N . VAL A 1 83 ? -21.282 19.038 10.407 1.00 53.91 83 VAL A N 1
ATOM 663 C CA . VAL A 1 83 ? -22.672 18.652 10.696 1.00 53.91 83 VAL A CA 1
ATOM 664 C C . VAL A 1 83 ? -23.503 18.880 9.430 1.00 53.91 83 VAL A C 1
ATOM 666 O O . VAL A 1 83 ? -23.374 19.911 8.763 1.00 53.91 83 VAL A O 1
ATOM 669 N N . LEU A 1 84 ? -24.341 17.906 9.071 1.00 46.69 84 LEU A N 1
ATOM 670 C CA . LEU A 1 84 ? -25.240 17.989 7.920 1.00 46.69 84 LEU A CA 1
ATOM 671 C C . LEU A 1 84 ? -26.343 19.010 8.217 1.00 46.69 84 LEU A C 1
ATOM 673 O O . LEU A 1 84 ? -27.006 18.955 9.250 1.00 46.69 84 LEU A O 1
ATOM 677 N N . THR A 1 85 ? -26.542 19.959 7.303 1.00 52.94 85 THR A N 1
ATOM 678 C CA . THR A 1 85 ? -27.569 21.008 7.462 1.00 52.94 85 THR A CA 1
ATOM 679 C C . THR A 1 85 ? -28.971 20.570 7.058 1.00 52.94 85 THR A C 1
ATOM 681 O O . THR A 1 85 ? -29.942 21.228 7.427 1.00 52.94 85 THR A O 1
ATOM 684 N N . ALA A 1 86 ? -29.100 19.469 6.318 1.00 51.53 86 ALA A N 1
ATOM 685 C CA . ALA A 1 86 ? -30.374 18.973 5.816 1.00 51.53 86 ALA A CA 1
ATOM 686 C C . ALA A 1 86 ? -30.507 17.471 6.081 1.00 51.53 86 ALA A C 1
ATOM 688 O O . ALA A 1 86 ? -29.590 16.705 5.787 1.00 51.53 86 ALA A O 1
ATOM 689 N N . ALA A 1 87 ? -31.663 17.061 6.610 1.00 48.91 87 ALA A N 1
ATOM 690 C CA . ALA A 1 87 ? -31.984 15.655 6.832 1.00 48.91 87 ALA A CA 1
ATOM 691 C C . ALA A 1 87 ? -31.940 14.869 5.503 1.00 48.91 87 ALA A C 1
ATOM 693 O O . ALA A 1 87 ? -32.382 15.394 4.472 1.00 48.91 87 ALA A O 1
ATOM 694 N N . PRO A 1 88 ? -31.461 13.611 5.497 1.00 47.78 88 PRO A N 1
ATOM 695 C CA . PRO A 1 88 ? -31.429 12.801 4.290 1.00 47.78 88 PRO A CA 1
ATOM 696 C C . PRO A 1 88 ? -32.863 12.419 3.906 1.00 47.78 88 PRO A C 1
ATOM 698 O O . PRO A 1 88 ? -33.454 11.490 4.447 1.00 47.78 88 PRO A O 1
ATOM 701 N N . GLY A 1 89 ? -33.439 13.189 2.985 1.00 49.16 89 GLY A N 1
ATOM 702 C CA . GLY A 1 89 ? -34.799 12.986 2.485 1.00 49.16 89 GLY A CA 1
ATOM 703 C C . GLY A 1 89 ? -35.047 13.500 1.065 1.00 49.16 89 GLY A C 1
ATOM 704 O O . GLY A 1 89 ? -36.195 13.498 0.633 1.00 49.16 89 GLY A O 1
ATOM 705 N N . GLY A 1 90 ? -34.009 13.929 0.327 1.00 53.16 90 GLY A N 1
ATOM 706 C CA . GLY A 1 90 ? -34.176 14.279 -1.094 1.00 53.16 90 GLY A CA 1
ATOM 707 C C . GLY A 1 90 ? -33.207 15.287 -1.724 1.00 53.16 90 GLY A C 1
ATOM 708 O O . GLY A 1 90 ? -33.522 15.799 -2.794 1.00 53.16 90 GLY A O 1
ATOM 709 N N . GLY A 1 91 ? -32.054 15.600 -1.120 1.00 57.97 91 GLY A N 1
ATOM 710 C CA . GLY A 1 91 ? -31.077 16.538 -1.696 1.00 57.97 91 GLY A CA 1
ATOM 711 C C . GLY A 1 91 ? -29.626 16.162 -1.392 1.00 57.97 91 GLY A C 1
ATOM 712 O O . GLY A 1 91 ? -29.366 15.378 -0.481 1.00 57.97 91 GLY A O 1
ATOM 713 N N . SER A 1 92 ? -28.685 16.716 -2.167 1.00 52.88 92 SER A N 1
ATOM 714 C CA . SER A 1 92 ? -27.243 16.569 -1.920 1.00 52.88 92 SER A CA 1
ATOM 715 C C . SER A 1 92 ? -26.900 17.190 -0.564 1.00 52.88 92 SER A C 1
ATOM 717 O O . SER A 1 92 ? -27.174 18.369 -0.350 1.00 52.88 92 SER A O 1
ATOM 719 N N . GLY A 1 9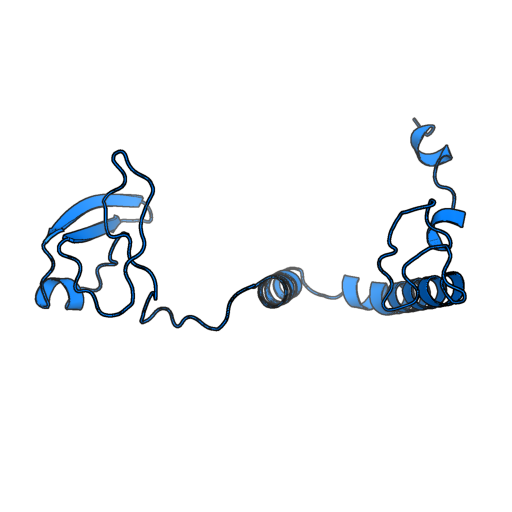3 ? -26.338 16.400 0.353 1.00 52.09 93 GLY A N 1
ATOM 720 C CA . GLY A 1 93 ? -25.984 16.858 1.698 1.00 52.09 93 GLY A CA 1
ATOM 721 C C . GLY A 1 93 ? -24.991 18.020 1.648 1.00 52.09 93 GLY A C 1
ATOM 722 O O . GLY A 1 93 ? -23.958 17.925 0.986 1.00 52.09 93 GLY A O 1
ATOM 723 N N . VAL A 1 94 ? -25.317 19.120 2.328 1.00 53.12 94 VAL A N 1
ATOM 724 C CA . VAL A 1 94 ? -24.436 20.283 2.491 1.00 53.12 94 VAL A CA 1
ATOM 725 C C . VAL A 1 94 ? -23.962 20.313 3.942 1.00 53.12 94 VAL A C 1
ATOM 727 O O . VAL A 1 94 ? -24.773 20.304 4.873 1.00 53.12 94 VAL A O 1
ATOM 730 N N . TYR A 1 95 ? -22.649 20.328 4.145 1.00 49.78 95 TYR A N 1
ATOM 731 C CA . TYR A 1 95 ? -22.038 20.457 5.467 1.00 49.78 95 TYR A CA 1
ATOM 732 C C . TYR A 1 95 ? -21.969 21.939 5.862 1.00 49.78 95 TYR A C 1
ATOM 734 O O . TYR A 1 95 ? -21.548 22.765 5.051 1.00 49.78 95 TYR A O 1
ATOM 742 N N . ALA A 1 96 ? -22.400 22.291 7.080 1.00 48.31 96 ALA A N 1
ATOM 743 C CA . ALA A 1 96 ? -22.193 23.641 7.616 1.00 48.31 96 ALA A CA 1
ATOM 744 C C . ALA A 1 96 ? -20.826 23.761 8.308 1.00 48.31 96 ALA A C 1
ATOM 746 O O . ALA A 1 96 ? -20.405 22.800 8.954 1.00 48.31 96 ALA A O 1
ATOM 747 N N . PRO A 1 97 ? -20.173 24.938 8.245 1.00 47.34 97 PRO A N 1
ATOM 748 C CA . PRO A 1 97 ? -18.975 25.225 9.026 1.00 47.34 97 PRO A CA 1
ATOM 749 C C . PRO A 1 97 ? -19.247 25.249 10.538 1.00 47.34 97 PRO A C 1
ATOM 751 O O . PRO A 1 97 ? -20.365 25.507 10.994 1.00 47.34 97 PRO A O 1
ATOM 754 N N . THR A 1 98 ? -18.181 25.017 11.297 1.00 48.03 98 THR A N 1
ATOM 755 C CA . THR A 1 98 ? -18.101 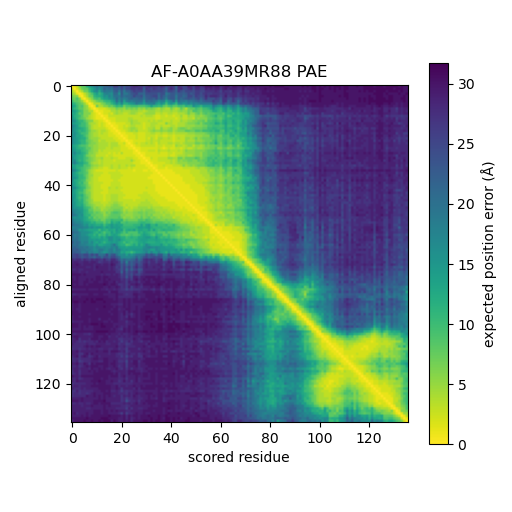24.867 12.753 1.00 48.03 98 THR A CA 1
ATOM 756 C C . THR A 1 98 ? -18.815 25.975 13.549 1.00 48.03 98 THR A C 1
ATOM 758 O O . THR A 1 98 ? -18.723 27.158 13.228 1.00 48.03 98 THR A O 1
ATOM 761 N N . GLY A 1 99 ? -19.499 25.593 14.640 1.00 50.31 99 GLY A N 1
ATOM 762 C CA . GLY A 1 99 ? -20.152 26.516 15.588 1.00 50.31 99 GLY A CA 1
ATOM 763 C C . GLY A 1 99 ? -21.682 26.597 15.501 1.00 50.31 99 GLY A C 1
ATOM 764 O O . GLY A 1 99 ? -22.300 27.356 16.247 1.00 50.31 99 GLY A O 1
ATOM 765 N N . PHE A 1 100 ? -22.311 25.813 14.623 1.00 55.16 100 PHE A N 1
ATOM 766 C CA . PHE A 1 100 ? -23.765 25.783 14.485 1.00 55.16 100 PHE A CA 1
ATOM 767 C C . PHE A 1 100 ? -24.420 24.938 15.588 1.00 55.16 100 PHE A C 1
ATOM 769 O O . PHE A 1 100 ? -24.074 23.774 15.787 1.00 55.16 100 PHE A O 1
ATOM 776 N N . THR A 1 101 ? -25.397 25.503 16.298 1.00 60.09 101 THR A N 1
ATOM 777 C CA . THR A 1 101 ? -26.279 24.740 17.187 1.00 60.09 101 THR A CA 1
ATOM 778 C C . THR A 1 101 ? -27.324 24.019 16.330 1.00 60.09 101 THR A C 1
ATOM 780 O O . THR A 1 101 ? -28.179 24.676 15.730 1.00 60.09 101 THR A O 1
ATOM 783 N N . PRO A 1 102 ? -27.277 22.676 16.210 1.00 62.78 102 PRO A N 1
ATOM 784 C CA . PRO A 1 102 ? -28.248 21.964 15.389 1.00 62.78 102 PRO A CA 1
ATOM 785 C C . PRO A 1 102 ? -29.646 22.181 15.973 1.00 62.78 102 PRO A C 1
ATOM 787 O O . PRO A 1 102 ? -29.803 22.252 17.185 1.00 62.78 102 PRO A O 1
ATOM 790 N N . GLN A 1 103 ? -30.683 22.295 15.143 1.00 68.38 103 GLN A N 1
ATOM 791 C CA . GLN A 1 103 ? -32.054 22.453 15.658 1.00 68.38 103 GLN A CA 1
ATOM 792 C C . GLN A 1 103 ? -32.616 21.139 16.223 1.00 68.38 103 GLN A C 1
ATOM 794 O O . GLN A 1 103 ? -33.488 21.156 17.096 1.00 68.38 103 GLN A O 1
ATOM 799 N N . TRP A 1 104 ? -32.094 20.008 15.747 1.00 71.62 104 TRP A N 1
ATOM 800 C CA . TRP A 1 104 ? -32.544 18.658 16.064 1.00 71.62 104 TRP A CA 1
ATOM 801 C C . TRP A 1 104 ? -31.344 17.759 16.380 1.00 71.62 104 TRP A C 1
ATOM 803 O O . TRP A 1 104 ? -30.271 17.920 15.809 1.00 71.62 104 TRP A O 1
ATOM 813 N N . LEU A 1 105 ? -31.536 16.820 17.298 1.00 73.00 105 LEU A N 1
ATOM 814 C CA . LEU A 1 105 ? -30.598 15.774 17.695 1.00 73.00 105 LEU A CA 1
ATOM 815 C C . LEU A 1 105 ? -31.288 14.415 17.552 1.00 73.00 105 LEU A C 1
ATOM 817 O O . LEU A 1 105 ? -32.521 14.342 17.581 1.00 73.00 105 LEU A O 1
ATOM 821 N N . LEU A 1 106 ? -30.516 13.331 17.445 1.00 70.25 106 LEU A N 1
ATOM 822 C CA . LEU A 1 106 ? -31.076 11.986 17.513 1.00 70.25 106 LEU A CA 1
ATOM 823 C C . LEU A 1 106 ? -30.842 11.379 18.896 1.00 70.25 106 LEU A C 1
ATOM 825 O O . LEU A 1 106 ? -29.727 11.318 19.399 1.00 70.25 106 LEU A O 1
ATOM 829 N N . MET A 1 107 ? -31.919 10.878 19.481 1.00 72.06 107 MET A N 1
ATOM 830 C CA . MET A 1 107 ? -31.903 10.035 20.658 1.00 72.06 107 MET A CA 1
ATOM 831 C C . MET A 1 107 ? -31.913 8.572 20.220 1.00 72.06 107 MET A C 1
ATOM 833 O O . MET A 1 107 ? -32.851 8.135 19.549 1.00 72.06 107 MET A O 1
ATOM 837 N N . VAL A 1 108 ? -30.880 7.833 20.620 1.00 72.06 108 VAL A N 1
ATOM 838 C CA . VAL A 1 108 ? -30.795 6.381 20.454 1.00 72.06 108 VAL A CA 1
ATOM 839 C C . VAL A 1 108 ? -30.728 5.745 21.833 1.00 72.06 108 VAL A C 1
ATOM 841 O O . VAL A 1 108 ? -29.879 6.117 22.639 1.00 72.06 108 VAL A O 1
ATOM 844 N N . GLU A 1 109 ? -31.608 4.789 22.098 1.00 73.50 109 GLU A N 1
ATOM 845 C CA . GLU A 1 109 ? -31.519 3.924 23.271 1.00 73.50 109 GLU A CA 1
ATOM 846 C C . GLU A 1 109 ? -31.036 2.549 22.821 1.00 73.50 109 GLU A C 1
ATOM 848 O O . GLU A 1 109 ? -31.615 1.952 21.911 1.00 73.50 109 GLU A O 1
ATOM 853 N N . ILE A 1 110 ? -29.957 2.064 23.433 1.00 74.94 110 ILE A N 1
ATOM 854 C CA . ILE A 1 110 ? -29.376 0.755 23.141 1.00 74.94 110 ILE A CA 1
ATOM 855 C C . ILE A 1 110 ? -29.515 -0.097 24.397 1.00 74.94 110 ILE A C 1
ATOM 857 O O . ILE A 1 110 ? -28.970 0.253 25.442 1.00 74.94 110 ILE A O 1
ATOM 861 N N . VAL A 1 111 ? -30.227 -1.215 24.284 1.00 75.62 111 VAL A N 1
ATOM 862 C CA . VAL A 1 111 ? -30.416 -2.194 25.360 1.00 75.62 111 VAL A CA 1
ATOM 863 C C . VAL A 1 111 ? -29.874 -3.528 24.862 1.00 75.62 111 VAL A C 1
ATOM 865 O O . VAL A 1 111 ? -30.224 -3.968 23.768 1.00 75.62 111 VAL A O 1
ATOM 868 N N . ASP A 1 112 ? -28.957 -4.132 25.620 1.00 76.38 112 ASP A N 1
ATOM 869 C CA . ASP A 1 112 ? -28.304 -5.406 25.280 1.00 76.38 112 ASP A CA 1
ATOM 870 C C . ASP A 1 112 ? -27.706 -5.445 23.859 1.00 76.38 112 ASP A C 1
ATOM 872 O O . ASP A 1 112 ? -27.819 -6.423 23.122 1.00 76.38 112 ASP A O 1
ATOM 876 N N . GLY A 1 113 ? -27.085 -4.335 23.441 1.00 75.12 113 GLY A N 1
ATOM 877 C CA . GLY A 1 113 ? -26.457 -4.203 22.121 1.00 75.12 113 GLY A CA 1
ATOM 878 C C . GLY A 1 113 ? -27.438 -4.059 20.952 1.00 75.12 113 GLY A C 1
ATOM 879 O O . GLY A 1 113 ? -27.003 -3.962 19.807 1.00 75.12 113 GLY A O 1
ATOM 880 N N . THR A 1 114 ? -28.744 -4.001 21.224 1.00 63.38 114 THR A N 1
ATOM 881 C CA . THR A 1 114 ? -29.790 -3.795 20.219 1.00 63.38 114 THR A CA 1
ATOM 882 C C . THR A 1 114 ? -30.371 -2.392 20.349 1.00 63.38 114 THR A C 1
ATOM 884 O O . THR A 1 114 ? -30.557 -1.879 21.452 1.00 63.38 114 THR A O 1
ATOM 887 N N . ILE A 1 115 ? -30.662 -1.749 19.217 1.00 74.94 115 ILE A N 1
ATOM 888 C CA . ILE A 1 115 ? -31.303 -0.433 19.202 1.00 74.94 115 ILE A CA 1
ATOM 889 C C . ILE A 1 115 ? -32.766 -0.604 19.625 1.00 74.94 115 ILE A C 1
ATOM 891 O O . ILE A 1 115 ? -33.575 -1.149 18.876 1.00 74.94 115 ILE A O 1
ATOM 895 N N . ALA A 1 116 ? -33.091 -0.142 20.828 1.00 75.62 116 ALA A N 1
ATOM 896 C CA . ALA A 1 116 ? -34.425 -0.211 21.411 1.00 75.62 116 ALA A CA 1
ATOM 897 C C . ALA A 1 116 ? -35.303 0.977 20.986 1.00 75.62 116 ALA A C 1
ATOM 899 O O . ALA A 1 116 ? -36.510 0.823 20.804 1.00 75.62 116 ALA A O 1
ATOM 900 N N . LEU A 1 117 ? -34.705 2.159 20.795 1.00 73.94 117 LEU A N 1
ATOM 901 C CA . LEU A 1 117 ? -35.434 3.374 20.434 1.00 73.94 117 LEU A CA 1
ATOM 902 C C . LEU A 1 117 ? -34.585 4.296 19.563 1.00 73.94 117 LEU A C 1
ATOM 904 O O . LEU A 1 117 ? -33.409 4.512 19.841 1.00 73.94 117 LEU A O 1
ATOM 908 N N . VAL A 1 118 ? -35.215 4.883 18.545 1.00 79.12 118 VAL A N 1
ATOM 909 C CA . VAL A 1 118 ? -34.650 5.937 17.695 1.00 79.12 118 VAL A CA 1
ATOM 910 C C . VAL A 1 118 ? -35.674 7.059 17.594 1.00 79.12 118 VAL A C 1
ATOM 912 O O . VAL A 1 118 ? -36.776 6.848 17.088 1.00 79.12 118 VAL A O 1
ATOM 915 N N . LYS A 1 119 ? -35.339 8.255 18.082 1.00 80.00 119 LYS A N 1
ATOM 916 C CA . LYS A 1 119 ? -36.240 9.414 18.048 1.00 80.00 119 LYS A CA 1
ATOM 917 C C . LYS A 1 119 ? -35.479 10.708 17.791 1.00 80.00 119 LYS A C 1
ATOM 919 O O . LYS A 1 119 ? -34.466 10.968 18.425 1.00 80.00 119 LYS A O 1
ATOM 924 N N . GLN A 1 120 ? -36.006 11.565 16.922 1.00 77.94 120 GLN A N 1
ATOM 925 C CA . GLN A 1 120 ? -35.509 12.933 16.782 1.00 77.94 120 GLN A CA 1
ATOM 926 C C . GLN A 1 120 ? -36.053 13.817 17.908 1.00 77.94 120 GLN A C 1
ATOM 928 O O . GLN A 1 120 ? -37.253 13.824 18.195 1.00 77.94 120 GLN A O 1
ATOM 933 N N . VAL A 1 121 ? -35.167 14.560 18.559 1.00 76.44 121 VAL A N 1
ATOM 934 C CA . VAL A 1 121 ? -35.487 15.472 19.659 1.00 76.44 121 VAL A CA 1
ATOM 935 C C . VAL A 1 121 ? -34.952 16.859 19.341 1.00 76.44 121 VAL A C 1
ATOM 937 O O . VAL A 1 121 ? -33.915 17.006 18.702 1.00 76.44 121 VAL A O 1
ATOM 940 N N . ARG A 1 122 ? -35.674 17.901 19.749 1.00 77.56 122 ARG A N 1
ATOM 941 C CA . ARG A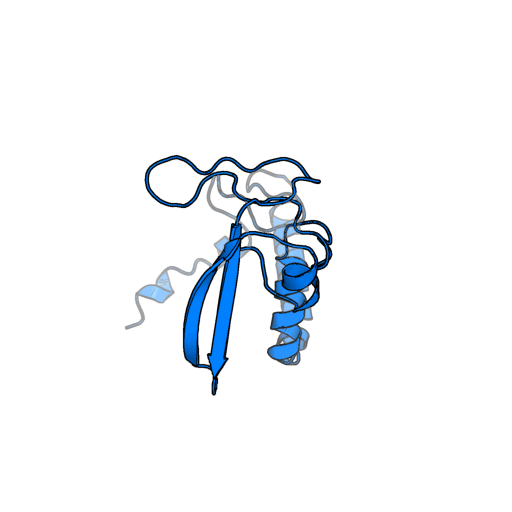 1 122 ? -35.218 19.277 19.544 1.00 77.56 122 ARG A CA 1
ATOM 942 C C . ARG A 1 122 ? -33.971 19.530 20.386 1.00 77.56 122 ARG A C 1
ATOM 944 O O . ARG A 1 122 ? -33.890 19.053 21.515 1.00 77.56 122 ARG A O 1
ATOM 951 N N . TRP A 1 123 ? -33.019 20.286 19.858 1.00 73.56 123 TRP A N 1
ATOM 952 C CA . TRP A 1 123 ? -31.820 20.643 20.607 1.00 73.56 123 TRP A CA 1
ATOM 953 C C . TRP A 1 123 ? -32.146 21.508 21.832 1.00 73.56 123 TRP A C 1
ATOM 955 O O . TRP A 1 123 ? -32.927 22.460 21.754 1.00 73.56 123 TRP A O 1
ATOM 965 N N . SER A 1 124 ? -31.518 21.172 22.957 1.00 77.31 124 SER A N 1
ATOM 966 C CA . SER A 1 124 ? -31.445 21.985 24.171 1.00 77.31 124 SER A CA 1
ATOM 967 C C . SER A 1 124 ? -30.158 21.650 24.932 1.00 77.31 124 SER A C 1
ATOM 969 O O . SER A 1 124 ? -29.594 20.565 24.759 1.00 77.31 124 SER A O 1
ATOM 971 N N . GLU A 1 125 ? -29.686 22.553 25.796 1.00 73.00 125 GLU A N 1
ATOM 972 C CA . GLU A 1 125 ? -28.499 22.282 26.622 1.00 73.00 125 GLU A CA 1
ATOM 973 C C . GLU A 1 125 ? -28.708 21.108 27.585 1.00 73.00 125 GLU A C 1
ATOM 975 O O . GLU A 1 125 ? -27.791 20.321 27.809 1.00 73.00 125 GLU A O 1
ATOM 980 N N . GLU A 1 126 ? -29.929 20.945 28.099 1.00 76.56 126 GLU A N 1
ATOM 981 C CA . GLU A 1 126 ? -30.298 19.816 28.955 1.00 76.56 126 GLU A CA 1
ATOM 982 C C . GLU A 1 126 ? -30.151 18.480 28.215 1.00 76.56 126 GLU A C 1
ATOM 984 O O . GLU A 1 126 ? -29.666 17.501 28.775 1.00 76.56 126 GLU A O 1
ATOM 989 N N . ILE A 1 127 ? -30.543 18.450 26.939 1.00 71.88 127 ILE A N 1
ATOM 990 C CA . ILE A 1 127 ? -30.427 17.274 26.078 1.00 71.88 127 ILE A CA 1
ATOM 991 C C . ILE A 1 127 ? -28.947 17.036 25.750 1.00 71.88 127 ILE A C 1
ATOM 993 O O . ILE A 1 127 ? -28.449 15.942 25.983 1.00 71.88 127 ILE A O 1
ATOM 997 N N . ARG A 1 128 ? -28.182 18.057 25.344 1.00 68.56 128 ARG A N 1
ATOM 998 C CA . ARG A 1 128 ? -26.730 17.924 25.097 1.00 68.56 128 ARG A CA 1
ATOM 999 C C . ARG A 1 128 ? -25.982 17.299 26.283 1.00 68.56 128 ARG A C 1
ATOM 1001 O O . ARG A 1 128 ? -25.170 16.399 26.090 1.00 68.56 128 ARG A O 1
ATOM 1008 N N . ASN A 1 129 ? -26.281 17.738 27.504 1.00 70.62 129 ASN A N 1
ATOM 1009 C CA . ASN A 1 129 ? -25.602 17.260 28.712 1.00 70.62 129 ASN A CA 1
ATOM 1010 C C . ASN A 1 129 ? -25.925 15.795 29.065 1.00 70.62 129 ASN A C 1
ATOM 1012 O O . ASN A 1 129 ? -25.211 15.195 29.862 1.00 70.62 129 ASN A O 1
ATOM 1016 N N . LYS A 1 130 ? -26.964 15.201 28.462 1.00 70.69 130 LYS A N 1
ATOM 1017 C CA . LYS A 1 130 ? -27.306 13.775 28.603 1.00 70.69 130 LYS A CA 1
ATOM 1018 C C . LYS A 1 130 ? -26.520 12.870 27.639 1.00 70.69 130 LYS A C 1
ATOM 1020 O O . LYS A 1 130 ? -26.742 11.664 27.637 1.00 70.69 130 LYS A O 1
ATOM 1025 N N . GLY A 1 131 ? -25.592 13.426 26.852 1.00 57.72 131 GLY A N 1
ATOM 1026 C CA . GLY A 1 131 ? -24.656 12.655 26.026 1.00 57.72 131 GLY A CA 1
ATOM 1027 C C . GLY A 1 131 ? -25.224 12.163 24.695 1.00 57.72 131 GLY A C 1
ATOM 1028 O O . GLY A 1 131 ? -24.676 11.233 24.110 1.00 57.72 131 GLY A O 1
ATOM 1029 N N . TYR A 1 132 ? -26.312 12.761 24.200 1.00 62.03 132 TYR A N 1
ATOM 1030 C CA . TYR A 1 132 ? -26.851 12.396 22.890 1.00 62.03 132 TYR A CA 1
ATOM 1031 C C . TYR A 1 132 ? -25.921 12.848 21.766 1.00 62.03 132 TYR A C 1
ATOM 1033 O O . TYR A 1 132 ? -25.434 13.980 21.747 1.00 62.03 132 TYR A O 1
ATOM 1041 N N . THR A 1 133 ? -25.718 11.967 20.795 1.00 51.91 133 THR A N 1
ATOM 1042 C CA . THR A 1 133 ? -24.974 12.278 19.579 1.00 51.91 133 THR A CA 1
ATOM 1043 C C . THR A 1 133 ? -25.895 13.006 18.605 1.00 51.91 133 THR A C 1
ATOM 1045 O O . THR A 1 133 ? -27.022 12.579 18.346 1.00 51.91 133 THR A O 1
ATOM 1048 N N . ALA A 1 134 ? -25.434 14.124 18.050 1.00 47.81 134 ALA A N 1
ATOM 1049 C CA . ALA A 1 134 ? -26.101 14.705 16.896 1.00 47.81 134 ALA A CA 1
ATOM 1050 C C . ALA A 1 134 ? -25.975 13.705 15.742 1.00 47.81 134 ALA A C 1
ATOM 1052 O O . ALA A 1 134 ? -24.859 13.386 15.336 1.00 47.81 134 ALA A O 1
ATOM 1053 N N . LEU A 1 135 ? -27.092 13.201 15.215 1.00 38.72 135 LEU A N 1
ATOM 1054 C CA . LEU A 1 135 ? -27.034 12.686 13.856 1.00 38.72 135 LEU A CA 1
ATOM 1055 C C . 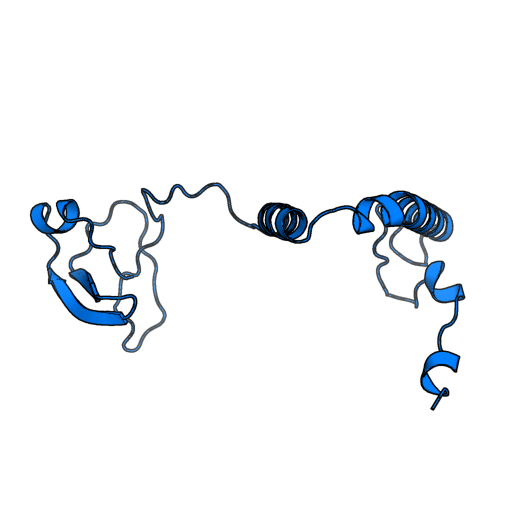LEU A 1 135 ? -26.993 13.887 12.928 1.00 38.72 135 LEU A C 1
ATOM 1057 O O . LEU A 1 135 ? -27.906 14.715 12.938 1.00 38.72 135 LEU A O 1
ATOM 1061 N N . SER A 1 136 ? -25.916 13.948 12.159 1.00 39.56 136 SER A N 1
ATOM 1062 C CA . SER A 1 136 ? -25.912 14.584 10.854 1.00 39.56 136 SER A CA 1
ATOM 1063 C C . SER A 1 136 ? -26.618 13.654 9.872 1.00 39.56 136 SER A C 1
ATOM 1065 O O . SER A 1 136 ? -26.152 12.493 9.782 1.00 39.56 136 SER A O 1
#